Protein AF-A0A218XJ56-F1 (afdb_monomer)

Secondary structure (DSSP, 8-state):
--PPP-----PPPPPSHHHHHHHHHHTS--PPP--S----EETT-SS-EE-TT-PEEEETTSTTTS-TTGGG-EEEE-SS-GGGS--TTTSEEEE-SS---------SEEEEEEEEE-----BTTB-GGG--EEEEETTEEEEEEE-HHHHHHHHT-S-EEEEEEEEEPTT-

Radius of gyration: 27.31 Å; Cα contacts (8 Å, |Δi|>4): 249; chains: 1; bounding box: 102×49×55 Å

Structure (mmCIF, N/CA/C/O backbone):
data_AF-A0A218XJ56-F1
#
_entry.id   AF-A0A218XJ56-F1
#
loop_
_atom_site.group_PDB
_atom_site.id
_atom_site.type_symbol
_atom_site.label_atom_id
_atom_site.label_alt_id
_atom_site.label_comp_id
_atom_site.label_asym_id
_atom_site.label_entity_id
_atom_site.label_seq_id
_atom_site.pdbx_PDB_ins_code
_atom_site.Cartn_x
_atom_site.Cartn_y
_atom_site.Cartn_z
_atom_site.occupancy
_atom_site.B_iso_or_equiv
_atom_site.auth_seq_id
_atom_site.auth_comp_id
_atom_site.auth_asym_id
_atom_site.auth_atom_id
_atom_site.pdbx_PDB_model_num
ATOM 1 N N . MET A 1 1 ? -83.509 -33.820 -32.825 1.00 42.91 1 MET A N 1
ATOM 2 C CA . MET A 1 1 ? -82.030 -33.872 -32.756 1.00 42.91 1 MET A CA 1
ATOM 3 C C . MET A 1 1 ? -81.525 -32.494 -32.306 1.00 42.91 1 MET A C 1
ATOM 5 O O . MET A 1 1 ? -81.635 -31.551 -33.074 1.00 42.91 1 MET A O 1
ATOM 9 N N . LYS A 1 2 ? -81.116 -32.314 -31.037 1.00 40.22 2 LYS A N 1
ATOM 10 C CA . LYS A 1 2 ? -80.712 -31.001 -30.479 1.00 40.22 2 LYS A CA 1
ATOM 11 C C . LYS A 1 2 ? -79.186 -30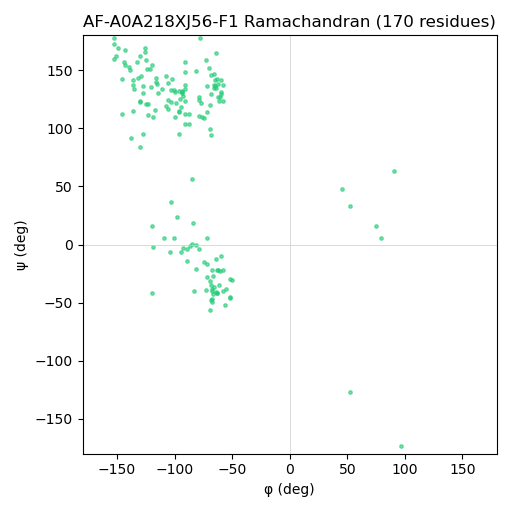.850 -30.555 1.00 40.22 2 LYS A C 1
ATOM 13 O O . LYS A 1 2 ? -78.480 -31.589 -29.876 1.00 40.22 2 LYS A O 1
ATOM 18 N N . LYS A 1 3 ? -78.678 -29.908 -31.359 1.00 42.94 3 LYS A N 1
ATOM 19 C CA . LYS A 1 3 ? -77.250 -29.542 -31.376 1.00 42.94 3 LYS A CA 1
ATOM 20 C C . LYS A 1 3 ? -76.946 -28.633 -30.183 1.00 42.94 3 LYS A C 1
ATOM 22 O O . LYS A 1 3 ? -77.593 -27.603 -30.015 1.00 42.94 3 LYS A O 1
ATOM 27 N N . ARG A 1 4 ? -75.980 -29.027 -29.349 1.00 47.72 4 ARG A N 1
ATOM 28 C CA . ARG A 1 4 ? -75.394 -28.173 -28.306 1.00 47.72 4 ARG A CA 1
ATOM 29 C C . ARG A 1 4 ? -74.163 -27.485 -28.885 1.00 47.72 4 ARG A C 1
ATOM 31 O O . ARG A 1 4 ? -73.285 -28.162 -29.413 1.00 47.72 4 ARG A O 1
ATOM 38 N N . TYR A 1 5 ? -74.106 -26.164 -28.769 1.00 48.94 5 TYR A N 1
ATOM 39 C CA . TYR A 1 5 ? -72.935 -25.366 -29.115 1.00 48.94 5 TYR A CA 1
ATOM 40 C C . TYR A 1 5 ? -72.173 -25.063 -27.826 1.00 48.94 5 TYR A C 1
ATOM 42 O O . TYR A 1 5 ? -72.741 -24.505 -26.890 1.00 48.94 5 TYR A O 1
ATOM 50 N N . PHE A 1 6 ? -70.904 -25.461 -27.763 1.00 55.09 6 PHE A N 1
ATOM 51 C CA . PHE A 1 6 ? -69.999 -25.069 -26.687 1.00 55.09 6 PHE A CA 1
ATOM 52 C C . PHE A 1 6 ? -69.275 -23.790 -27.111 1.00 55.09 6 PHE A C 1
ATOM 54 O O . PHE A 1 6 ? -68.473 -23.809 -28.042 1.00 55.09 6 PHE A O 1
ATOM 61 N N . LEU A 1 7 ? -69.567 -22.677 -26.437 1.00 51.78 7 LEU A N 1
ATOM 62 C CA . LEU A 1 7 ? -68.808 -21.439 -26.584 1.00 51.78 7 LEU A CA 1
ATOM 63 C C . LEU A 1 7 ? -67.523 -21.568 -25.763 1.00 51.78 7 LEU A C 1
ATOM 65 O O . LEU A 1 7 ? -67.562 -21.627 -24.535 1.00 51.78 7 LEU A O 1
ATOM 69 N N . ARG A 1 8 ? -66.379 -21.651 -26.445 1.00 50.75 8 ARG A N 1
ATOM 70 C CA . ARG A 1 8 ? -65.059 -21.655 -25.811 1.00 50.75 8 ARG A CA 1
ATOM 71 C C . ARG A 1 8 ? -64.576 -20.208 -25.728 1.00 50.75 8 ARG A C 1
ATOM 73 O O . ARG A 1 8 ? -64.189 -19.637 -26.741 1.00 50.75 8 ARG A O 1
ATOM 80 N N . ALA A 1 9 ? -64.634 -19.607 -24.543 1.00 56.09 9 ALA A N 1
ATOM 81 C CA . ALA A 1 9 ? -64.046 -18.291 -24.313 1.00 56.09 9 ALA A CA 1
ATOM 82 C C . ALA A 1 9 ? -62.515 -18.423 -24.297 1.00 56.09 9 ALA A C 1
ATOM 84 O O . ALA A 1 9 ? -61.953 -19.093 -23.430 1.00 56.09 9 ALA A O 1
ATOM 85 N N . SER A 1 10 ? -61.837 -17.823 -25.274 1.00 58.06 10 S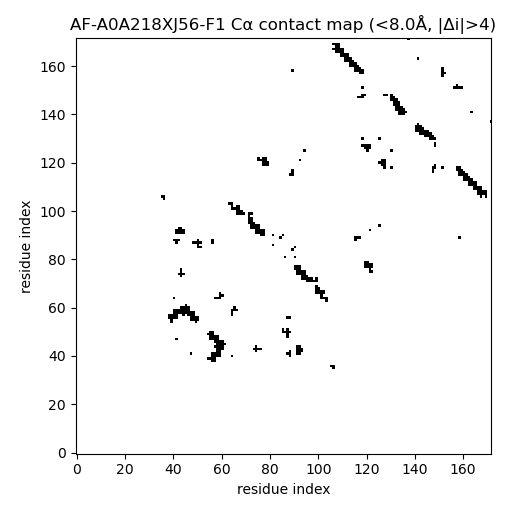ER A N 1
ATOM 86 C CA . SER A 1 10 ? -60.381 -17.694 -25.274 1.00 58.06 10 SER A CA 1
ATOM 87 C C . SER A 1 10 ? -59.990 -16.587 -24.297 1.00 58.06 10 SER A C 1
ATOM 89 O O . SER A 1 10 ? -60.265 -15.415 -24.555 1.00 58.06 10 SER A O 1
ATOM 91 N N . GLN A 1 11 ? -59.377 -16.940 -23.168 1.00 59.88 11 GLN A N 1
ATOM 92 C CA . GLN A 1 11 ? -58.781 -15.935 -22.289 1.00 59.88 11 GLN A CA 1
ATOM 93 C C . GLN A 1 11 ? -57.603 -15.261 -23.015 1.00 59.88 11 GLN A C 1
ATOM 95 O O . GLN A 1 11 ? -56.803 -15.967 -23.637 1.00 59.88 11 GLN A O 1
ATOM 100 N N . PRO A 1 12 ? -57.484 -13.921 -22.969 1.00 61.84 12 PRO A N 1
ATOM 101 C CA . PRO A 1 12 ? -56.320 -13.237 -23.513 1.00 61.84 12 PRO A CA 1
ATOM 102 C C . PRO A 1 12 ? -55.066 -13.613 -22.704 1.00 61.84 12 PRO A C 1
ATOM 104 O O . PRO A 1 12 ? -55.167 -13.840 -21.493 1.00 61.84 12 PRO A O 1
ATOM 107 N N . PRO A 1 13 ? -53.888 -13.696 -23.346 1.00 65.94 13 PRO A N 1
ATOM 108 C CA . PRO A 1 13 ? -52.651 -14.039 -22.657 1.00 65.94 13 PRO A CA 1
ATOM 109 C C . PRO A 1 13 ? -52.352 -13.013 -21.550 1.00 65.94 13 PRO A C 1
ATOM 111 O O . PRO A 1 13 ? -52.596 -11.817 -21.747 1.00 65.94 13 PRO A O 1
ATOM 114 N N . PRO A 1 14 ? -51.837 -13.448 -20.385 1.00 64.12 14 PRO A N 1
ATOM 115 C CA . PRO A 1 14 ? -51.525 -12.544 -19.286 1.00 64.12 14 PRO A CA 1
ATOM 116 C C . PRO A 1 14 ? -50.500 -11.498 -19.741 1.00 64.12 14 PRO A C 1
ATOM 118 O O . PRO A 1 14 ? -49.469 -11.830 -20.327 1.00 64.12 14 PRO A O 1
ATOM 121 N N . SER A 1 15 ? -50.796 -10.219 -19.499 1.00 69.81 15 SER A N 1
ATOM 122 C CA . SER A 1 15 ? -49.912 -9.123 -19.885 1.00 69.81 15 SER A CA 1
ATOM 123 C C . SER A 1 15 ? -48.636 -9.149 -19.038 1.00 69.81 15 SER A C 1
ATOM 125 O O . SER A 1 15 ? -48.673 -9.219 -17.812 1.00 69.81 15 SER A O 1
ATOM 127 N N . LEU A 1 16 ? -47.480 -9.084 -19.702 1.00 70.88 16 LEU A N 1
ATOM 128 C CA . LEU A 1 16 ? -46.161 -9.080 -19.050 1.00 70.88 16 LEU A CA 1
ATOM 129 C C . LEU A 1 16 ? -45.829 -7.730 -18.386 1.00 70.88 16 LEU A C 1
ATOM 131 O O . LEU A 1 16 ? -44.933 -7.645 -17.551 1.00 70.88 16 LEU A O 1
ATOM 135 N N . LEU A 1 17 ? -46.576 -6.677 -18.723 1.00 73.94 17 LEU A N 1
ATOM 136 C CA . LEU A 1 17 ? -46.386 -5.306 -18.245 1.00 73.94 17 LEU A CA 1
ATOM 137 C C . LEU A 1 17 ? -46.396 -5.166 -16.705 1.00 73.94 17 LEU A C 1
ATOM 139 O O . LEU A 1 17 ? -45.424 -4.635 -16.165 1.00 73.94 17 LEU A O 1
ATOM 143 N N . PRO A 1 18 ? -47.401 -5.665 -15.957 1.00 74.06 18 PRO A N 1
ATOM 144 C CA . PRO A 1 18 ? -47.393 -5.596 -14.492 1.00 74.06 18 PRO A CA 1
ATOM 145 C C . PRO A 1 18 ? -46.218 -6.356 -13.860 1.00 74.06 18 PRO A C 1
ATOM 147 O O . PRO A 1 18 ? -45.655 -5.882 -12.876 1.00 74.06 18 PRO A O 1
ATOM 150 N N . ALA A 1 19 ? -45.792 -7.480 -14.449 1.00 73.25 19 ALA A N 1
ATOM 151 C CA . ALA A 1 19 ? -44.621 -8.222 -13.980 1.00 73.25 19 ALA A CA 1
ATOM 152 C C . ALA A 1 19 ? -43.319 -7.436 -14.208 1.00 73.25 19 ALA A C 1
ATOM 154 O O . ALA A 1 19 ? -42.465 -7.395 -13.326 1.00 73.25 19 ALA A O 1
ATOM 155 N N . THR A 1 20 ? -43.186 -6.747 -15.349 1.00 73.50 20 THR A N 1
ATOM 156 C CA . THR A 1 20 ? -42.030 -5.873 -15.612 1.00 73.50 20 THR A CA 1
ATOM 157 C C . THR A 1 20 ? -41.998 -4.647 -14.701 1.00 73.50 20 THR A C 1
ATOM 159 O O . THR A 1 20 ? -40.932 -4.281 -14.218 1.00 73.50 20 THR A O 1
ATOM 162 N N . ILE A 1 21 ? -43.153 -4.047 -14.393 1.00 74.56 21 ILE A N 1
ATOM 163 C CA . ILE A 1 21 ? -43.249 -2.920 -13.455 1.00 74.56 21 ILE A CA 1
ATOM 164 C C . ILE A 1 21 ? -42.892 -3.378 -12.035 1.00 74.56 21 ILE A C 1
ATOM 166 O O . ILE A 1 21 ? -42.122 -2.699 -11.362 1.00 74.56 21 ILE A O 1
ATOM 170 N N . LEU A 1 22 ? -43.371 -4.550 -11.602 1.00 70.81 22 LEU A N 1
ATOM 171 C CA . LEU A 1 22 ? -43.012 -5.137 -10.308 1.00 70.81 22 LEU A CA 1
ATOM 172 C C . LEU A 1 22 ? -41.512 -5.467 -10.225 1.00 70.81 22 LEU A C 1
ATOM 174 O O . LEU A 1 22 ? -40.885 -5.155 -9.220 1.00 70.81 22 LEU A O 1
ATOM 178 N N . LEU A 1 23 ? -40.910 -6.016 -11.286 1.00 69.19 23 LEU A N 1
ATOM 179 C CA . LEU A 1 23 ? -39.467 -6.281 -11.352 1.00 69.19 23 LEU A CA 1
ATOM 180 C C . LEU A 1 23 ? -38.636 -4.987 -11.288 1.00 69.19 23 LEU A C 1
ATOM 182 O O . LEU A 1 23 ? -37.638 -4.929 -10.574 1.00 69.19 23 LEU A O 1
ATOM 186 N N . LEU A 1 24 ? -39.065 -3.928 -11.981 1.00 69.75 24 LEU A N 1
ATOM 187 C CA . LEU A 1 24 ? -38.419 -2.611 -11.941 1.00 69.75 24 LEU A CA 1
ATOM 188 C C . LEU A 1 24 ? -38.593 -1.908 -10.582 1.00 69.75 24 LEU A C 1
ATOM 190 O O . LEU A 1 24 ? -37.701 -1.170 -10.167 1.00 69.75 24 LEU A O 1
ATOM 194 N N . LEU A 1 25 ? -39.708 -2.147 -9.881 1.00 65.19 25 LEU A N 1
ATOM 195 C CA . LEU A 1 25 ? -39.957 -1.665 -8.516 1.00 65.19 25 LEU A CA 1
ATOM 196 C C . LEU A 1 25 ? -39.119 -2.425 -7.477 1.00 65.19 25 LEU A C 1
ATOM 198 O O . LEU A 1 25 ? -38.567 -1.796 -6.580 1.00 65.19 25 LEU A O 1
ATOM 202 N N . LEU A 1 26 ? -38.955 -3.744 -7.631 1.00 64.31 26 LEU A N 1
ATOM 203 C CA . LEU A 1 26 ? -38.061 -4.569 -6.803 1.00 64.31 26 LEU A CA 1
ATOM 204 C C . LEU A 1 26 ? -36.575 -4.244 -7.036 1.00 64.31 26 LEU A C 1
ATOM 206 O O . LEU A 1 26 ? -35.746 -4.494 -6.168 1.00 64.31 26 LEU A O 1
ATOM 210 N N . CYS A 1 27 ? -36.235 -3.658 -8.187 1.00 61.97 27 CYS A N 1
ATOM 211 C CA . CYS A 1 27 ? -34.876 -3.237 -8.528 1.00 61.97 27 CYS A CA 1
ATOM 212 C C . CYS A 1 27 ? -34.480 -1.876 -7.916 1.00 61.97 27 CYS A C 1
ATOM 214 O O . CYS A 1 27 ? -33.358 -1.407 -8.129 1.00 61.97 27 CYS A O 1
ATOM 216 N N . ARG A 1 28 ? -35.368 -1.203 -7.167 1.00 63.91 28 ARG A N 1
ATOM 217 C CA . ARG A 1 28 ? -35.041 0.079 -6.531 1.00 63.91 28 ARG A CA 1
ATOM 218 C C . ARG A 1 28 ? -34.554 -0.096 -5.091 1.00 63.91 28 ARG A C 1
ATOM 220 O O . ARG A 1 28 ? -35.312 -0.473 -4.207 1.00 63.91 28 ARG A O 1
ATOM 227 N N . CYS A 1 29 ? -33.304 0.335 -4.902 1.00 56.66 29 CYS A N 1
ATOM 228 C CA . CYS A 1 29 ? -32.660 0.757 -3.653 1.00 56.66 29 CYS A CA 1
ATOM 229 C C . CYS A 1 29 ? -31.928 -0.308 -2.819 1.00 56.66 29 CYS A C 1
ATOM 231 O O . CYS A 1 29 ? -32.189 -0.456 -1.630 1.00 56.66 29 CYS A O 1
ATOM 233 N N . SER A 1 30 ? -30.868 -0.907 -3.368 1.00 63.69 30 SER A N 1
ATOM 234 C CA . SER A 1 30 ? -29.655 -1.055 -2.552 1.00 63.69 30 SER A CA 1
ATOM 235 C C . SER A 1 30 ? -28.818 0.212 -2.736 1.00 63.69 30 SER A C 1
ATOM 237 O O . SER A 1 30 ? -28.202 0.397 -3.788 1.00 63.69 30 SER A O 1
ATOM 239 N N . SER A 1 31 ? -28.813 1.119 -1.756 1.00 70.94 31 SER A N 1
ATOM 240 C CA . SER A 1 31 ? -27.762 2.141 -1.722 1.00 70.94 31 SER A CA 1
ATOM 241 C C . SER A 1 31 ? -26.426 1.415 -1.611 1.00 70.94 31 SER A C 1
ATOM 243 O O . SER A 1 31 ? -26.286 0.525 -0.769 1.00 70.94 31 SER A O 1
ATOM 245 N N . ALA A 1 32 ? -25.449 1.773 -2.445 1.00 78.94 32 ALA A N 1
ATOM 246 C CA . ALA A 1 32 ? -24.095 1.277 -2.251 1.00 78.94 32 ALA A CA 1
ATOM 247 C C . ALA A 1 32 ? -23.621 1.697 -0.851 1.00 78.94 32 ALA A C 1
ATOM 249 O O . ALA A 1 32 ? -23.885 2.820 -0.410 1.00 78.94 32 ALA A O 1
ATOM 250 N N . TYR A 1 33 ? -22.967 0.782 -0.138 1.00 83.56 33 TYR A N 1
ATOM 251 C CA . TYR A 1 33 ? -22.404 1.074 1.174 1.00 83.56 33 TYR A CA 1
ATOM 252 C C . TYR A 1 33 ? -21.368 2.201 1.056 1.00 83.56 33 TYR A C 1
ATOM 254 O O . TYR A 1 33 ? -20.441 2.113 0.248 1.00 83.56 33 TYR A O 1
ATOM 262 N N . SER A 1 34 ? -21.525 3.253 1.862 1.00 87.44 34 SER A N 1
ATOM 263 C CA . SER A 1 34 ? -20.526 4.311 1.998 1.00 87.44 34 SER A CA 1
ATOM 264 C C . SER A 1 34 ? -19.722 4.061 3.274 1.00 87.44 34 SER A C 1
ATOM 266 O O . SER A 1 34 ? -20.283 4.209 4.361 1.00 87.44 34 SER A O 1
ATOM 268 N N . PRO A 1 35 ? -18.441 3.667 3.177 1.00 90.38 35 PRO A N 1
ATOM 269 C CA . PRO A 1 35 ? -17.619 3.424 4.355 1.00 90.38 35 PRO A CA 1
ATOM 270 C C . PRO A 1 35 ? -17.400 4.713 5.151 1.00 90.38 35 PRO A C 1
ATOM 272 O O . PRO A 1 35 ? -17.213 5.779 4.562 1.00 90.38 35 PRO A O 1
ATOM 275 N N . ILE A 1 36 ? -17.409 4.589 6.481 1.00 92.38 36 ILE A N 1
ATOM 276 C CA . ILE A 1 36 ? -17.093 5.683 7.415 1.00 92.38 36 ILE A CA 1
ATOM 277 C C . ILE A 1 36 ? -15.610 6.048 7.280 1.00 92.38 36 ILE A C 1
ATOM 279 O O . ILE A 1 36 ? -15.268 7.206 7.058 1.00 92.38 36 ILE A O 1
ATOM 283 N N . ASP A 1 37 ? -14.746 5.033 7.327 1.00 94.56 37 ASP A N 1
ATOM 284 C CA . ASP A 1 37 ? -13.308 5.172 7.124 1.00 94.56 37 ASP A CA 1
ATOM 285 C C . ASP A 1 37 ? -12.952 4.858 5.672 1.00 94.56 37 ASP A C 1
ATOM 287 O O . ASP A 1 37 ? -13.113 3.728 5.202 1.00 94.56 37 ASP A O 1
ATOM 291 N N . LYS A 1 38 ? -12.466 5.866 4.943 1.00 94.75 38 LYS A N 1
ATOM 292 C CA . LYS A 1 38 ? -12.108 5.735 3.528 1.00 94.75 38 LYS A CA 1
ATOM 293 C C . LYS A 1 38 ? -10.802 6.461 3.234 1.00 94.75 38 LYS A C 1
ATOM 295 O O . LYS A 1 38 ? -10.798 7.641 2.888 1.00 94.75 38 LYS A O 1
ATOM 300 N N . PHE A 1 39 ? -9.703 5.724 3.340 1.00 95.25 39 PHE A N 1
ATOM 301 C CA . PHE A 1 39 ? -8.357 6.229 3.098 1.00 95.25 39 PHE A CA 1
ATOM 302 C C . PHE A 1 39 ? -7.749 5.550 1.876 1.00 95.25 39 PHE A C 1
ATOM 304 O O . PHE A 1 39 ? -7.763 4.326 1.756 1.00 95.25 39 PHE A O 1
ATOM 311 N N . PHE A 1 40 ? -7.204 6.357 0.974 1.00 96.94 40 PHE A N 1
ATOM 312 C CA . PHE A 1 40 ? -6.411 5.897 -0.156 1.00 96.94 40 PHE A CA 1
ATOM 313 C C . PHE A 1 40 ? -5.062 6.589 -0.044 1.00 96.94 40 PHE A C 1
ATOM 315 O O . PHE A 1 40 ? -5.005 7.806 -0.175 1.00 96.94 40 PHE A O 1
ATOM 322 N N . ILE A 1 41 ? -4.005 5.842 0.255 1.00 97.25 41 ILE A N 1
ATOM 323 C CA . ILE A 1 41 ? -2.664 6.392 0.477 1.00 97.25 41 ILE A CA 1
ATOM 324 C C . ILE A 1 41 ? -1.811 6.063 -0.748 1.00 97.25 41 ILE A C 1
ATOM 326 O O . ILE A 1 41 ? -1.716 4.902 -1.145 1.00 97.25 41 ILE A O 1
ATOM 330 N N . ASN A 1 42 ? -1.234 7.087 -1.372 1.00 97.06 42 ASN A N 1
ATOM 331 C CA . ASN A 1 42 ? -0.330 6.970 -2.507 1.00 97.06 42 ASN A CA 1
ATOM 332 C C . ASN A 1 42 ? 1.119 7.002 -2.010 1.00 97.06 42 ASN A C 1
ATOM 334 O O . ASN A 1 42 ? 1.697 8.071 -1.792 1.00 97.06 42 ASN A O 1
ATOM 338 N N . CYS A 1 43 ? 1.685 5.815 -1.804 1.00 96.75 43 CYS A N 1
ATOM 339 C CA . CYS A 1 43 ? 3.011 5.661 -1.225 1.00 96.75 43 CYS A CA 1
ATOM 340 C C . CYS A 1 43 ? 4.088 6.306 -2.110 1.00 96.75 43 CYS A C 1
ATOM 342 O O . CYS A 1 43 ? 4.207 6.001 -3.296 1.00 96.75 43 CYS A O 1
ATOM 344 N N . GLY A 1 44 ? 4.910 7.173 -1.526 1.00 95.81 44 GLY A N 1
ATOM 345 C CA . GLY A 1 44 ? 5.977 7.883 -2.222 1.00 95.81 44 GLY A CA 1
ATOM 346 C C . GLY A 1 44 ? 5.533 9.097 -3.039 1.00 95.81 44 GLY A C 1
ATOM 347 O O . GLY A 1 44 ? 6.368 9.681 -3.731 1.00 95.81 44 GLY A O 1
ATOM 348 N N . SER A 1 45 ? 4.255 9.485 -2.974 1.00 95.81 45 SER A N 1
ATOM 349 C CA . SER A 1 45 ? 3.763 10.729 -3.570 1.00 95.81 45 SER A CA 1
ATOM 350 C C . SER A 1 45 ? 3.824 11.883 -2.574 1.00 95.81 45 SER A C 1
ATOM 352 O O . SER A 1 45 ? 3.417 11.743 -1.424 1.00 95.81 45 SER A O 1
ATOM 354 N N . THR A 1 46 ? 4.264 13.050 -3.045 1.00 94.69 46 THR A N 1
ATOM 355 C CA . THR A 1 46 ? 4.304 14.303 -2.271 1.00 94.69 46 THR A CA 1
ATOM 356 C C . THR A 1 46 ? 3.011 15.112 -2.373 1.00 94.69 46 THR A C 1
ATOM 358 O O . THR A 1 46 ? 2.896 16.178 -1.778 1.00 94.69 46 THR A O 1
ATOM 361 N N . SER A 1 47 ? 2.049 14.661 -3.179 1.00 94.00 47 SER A N 1
ATOM 362 C CA . SER A 1 47 ? 0.781 15.358 -3.385 1.00 94.00 47 SER A CA 1
ATOM 363 C C . SER A 1 47 ? -0.379 14.392 -3.554 1.00 94.00 47 SER A C 1
ATOM 365 O O . SER A 1 47 ? -0.209 13.240 -3.970 1.00 94.00 47 SER A O 1
ATOM 367 N N . ASP A 1 48 ? -1.569 14.908 -3.274 1.00 96.19 48 ASP A N 1
ATOM 368 C CA . ASP A 1 48 ? -2.823 14.242 -3.584 1.00 96.19 48 ASP A CA 1
ATOM 369 C C . ASP A 1 48 ? -3.042 14.177 -5.096 1.00 96.19 48 ASP A C 1
ATOM 371 O O . ASP A 1 48 ? -2.692 15.106 -5.827 1.00 96.19 48 ASP A O 1
ATOM 375 N N . ASP A 1 49 ? -3.667 13.098 -5.556 1.00 95.75 49 ASP A N 1
ATOM 376 C CA . ASP A 1 49 ? -4.077 12.948 -6.950 1.00 95.75 49 ASP A CA 1
ATOM 377 C C . ASP A 1 49 ? -5.316 12.052 -7.057 1.00 95.75 49 ASP A C 1
ATOM 379 O O . ASP A 1 49 ? -5.667 11.328 -6.123 1.00 95.75 49 ASP A O 1
ATOM 383 N N . SER A 1 50 ? -6.015 12.103 -8.184 1.00 96.44 50 SER A N 1
ATOM 384 C CA . SER A 1 50 ? -7.166 11.245 -8.452 1.00 96.44 50 SER A CA 1
ATOM 385 C C . SER A 1 50 ? -6.816 10.157 -9.451 1.00 96.44 50 SER A C 1
ATOM 387 O O . SER A 1 50 ? -6.150 10.396 -10.455 1.00 96.44 50 SER A O 1
ATOM 389 N N . ASP A 1 51 ? -7.301 8.945 -9.204 1.00 94.31 51 ASP A N 1
ATOM 390 C CA . ASP A 1 51 ? -7.202 7.894 -10.210 1.00 94.31 51 ASP A CA 1
ATOM 391 C C . ASP A 1 51 ? -8.257 8.038 -11.316 1.00 94.31 51 ASP A C 1
ATOM 393 O O . ASP A 1 51 ? -9.134 8.904 -11.289 1.00 94.31 51 ASP A O 1
ATOM 397 N N . THR A 1 52 ? -8.196 7.142 -12.301 1.00 91.44 52 THR A N 1
ATOM 398 C CA . THR A 1 52 ? -9.105 7.127 -13.457 1.00 91.44 52 THR A CA 1
ATOM 399 C C . THR A 1 52 ? -10.570 6.863 -13.098 1.00 91.44 52 THR A C 1
ATOM 401 O O . THR A 1 52 ? -11.442 7.051 -13.942 1.00 91.44 52 THR A O 1
ATOM 404 N N . LEU A 1 53 ? -10.854 6.433 -11.864 1.00 91.75 53 LEU A N 1
ATOM 405 C CA . LEU A 1 53 ? -12.202 6.216 -11.339 1.00 91.75 53 LEU A CA 1
ATOM 406 C C . LEU A 1 53 ? -12.670 7.379 -10.448 1.00 91.75 53 LEU A C 1
ATOM 408 O O . LEU A 1 53 ? -13.732 7.287 -9.833 1.00 91.75 53 LEU A O 1
ATOM 412 N N . GLY A 1 54 ? -11.888 8.460 -10.353 1.00 93.81 54 GLY A N 1
ATOM 413 C CA . GLY A 1 54 ? -12.200 9.632 -9.537 1.00 93.81 54 GLY A CA 1
ATOM 414 C C . GLY A 1 54 ? -12.004 9.418 -8.034 1.00 93.81 54 GLY A C 1
ATOM 415 O O . GLY A 1 54 ? -12.517 10.201 -7.234 1.00 93.81 54 GLY A O 1
ATOM 416 N N . ARG A 1 55 ? -11.292 8.364 -7.609 1.00 94.94 55 ARG A N 1
ATOM 417 C CA . ARG A 1 55 ? -10.930 8.199 -6.193 1.00 94.94 55 ARG A CA 1
ATOM 418 C C . ARG A 1 55 ? -9.747 9.111 -5.891 1.00 94.94 55 ARG A C 1
ATOM 420 O O . ARG A 1 55 ? -8.729 9.018 -6.569 1.00 94.94 55 ARG A O 1
ATOM 427 N N . ARG A 1 56 ? -9.876 9.953 -4.862 1.00 96.56 56 ARG A N 1
ATOM 428 C CA . ARG A 1 56 ? -8.779 10.789 -4.358 1.00 96.56 56 ARG A CA 1
ATOM 429 C C . ARG A 1 56 ? -7.824 9.947 -3.517 1.00 96.56 56 ARG A C 1
ATOM 431 O O . ARG A 1 56 ? -8.248 9.376 -2.514 1.00 96.56 56 ARG A O 1
ATOM 438 N N . TRP A 1 57 ? -6.562 9.923 -3.917 1.00 97.50 57 TRP A N 1
ATOM 439 C CA . TRP A 1 57 ? -5.439 9.328 -3.210 1.00 97.50 57 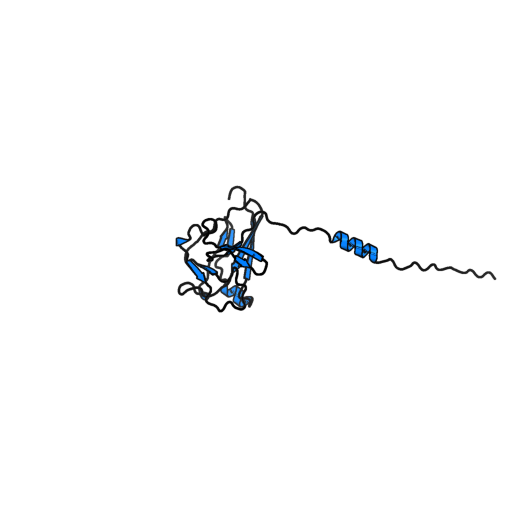TRP A CA 1
ATOM 440 C C . TRP A 1 57 ? -4.607 10.423 -2.548 1.00 97.50 57 TRP A C 1
ATOM 442 O O . TRP A 1 57 ? -4.304 11.432 -3.176 1.00 97.50 57 TRP A O 1
ATOM 452 N N . ILE A 1 58 ? -4.258 10.217 -1.284 1.00 97.06 58 ILE A N 1
ATOM 453 C CA . ILE A 1 58 ? -3.514 11.151 -0.443 1.00 97.06 58 ILE A CA 1
ATOM 454 C C . ILE A 1 58 ? -2.029 10.814 -0.534 1.00 97.06 58 ILE A C 1
ATOM 456 O O . ILE A 1 58 ? -1.666 9.645 -0.388 1.00 97.06 58 ILE A O 1
ATOM 460 N N . GLY A 1 59 ? -1.177 11.807 -0.778 1.00 96.81 59 GLY A N 1
ATOM 461 C CA . GLY A 1 59 ? 0.274 11.603 -0.757 1.00 96.81 59 GLY A CA 1
ATOM 462 C C . GLY A 1 59 ? 0.774 11.243 0.646 1.00 96.81 59 GLY A C 1
ATOM 463 O O . GLY A 1 59 ? 0.354 11.846 1.630 1.00 96.81 59 GLY A O 1
ATOM 464 N N . ASP A 1 60 ? 1.680 10.272 0.756 1.00 95.69 60 ASP A N 1
ATOM 465 C CA . ASP A 1 60 ? 2.207 9.820 2.054 1.00 95.69 60 ASP A CA 1
ATOM 466 C C . ASP A 1 60 ? 3.376 10.665 2.598 1.00 95.69 60 ASP A C 1
ATOM 468 O O . ASP A 1 60 ? 4.121 10.216 3.468 1.00 95.69 60 ASP A O 1
ATOM 472 N N . ASP A 1 61 ? 3.545 11.879 2.077 1.00 90.88 61 ASP A N 1
ATOM 473 C CA . ASP A 1 61 ? 4.410 12.920 2.646 1.00 90.88 61 ASP A CA 1
ATOM 474 C C . ASP A 1 61 ? 3.661 13.799 3.669 1.00 90.88 61 ASP A C 1
ATOM 476 O O . ASP A 1 61 ? 4.275 14.510 4.460 1.00 90.88 61 ASP A O 1
ATOM 480 N N . ASP A 1 62 ? 2.322 13.717 3.703 1.00 87.25 62 ASP A N 1
ATOM 481 C CA . ASP A 1 62 ? 1.523 14.287 4.790 1.00 87.25 62 ASP A CA 1
ATOM 482 C C . ASP A 1 62 ? 1.919 13.600 6.113 1.00 87.25 62 ASP A C 1
ATOM 484 O O . ASP A 1 62 ? 1.796 12.374 6.210 1.00 87.25 62 ASP A O 1
ATOM 488 N N . PRO A 1 63 ? 2.340 14.341 7.157 1.00 87.06 63 PRO A N 1
ATOM 489 C CA . PRO A 1 63 ? 2.749 13.765 8.437 1.00 87.06 63 PRO A CA 1
ATOM 490 C C . PRO A 1 63 ? 1.725 12.800 9.046 1.00 87.06 63 PRO A C 1
ATOM 492 O O . PRO A 1 63 ? 2.108 11.858 9.736 1.00 87.06 63 PRO A O 1
ATOM 495 N N . LYS A 1 64 ? 0.430 13.003 8.774 1.00 90.56 64 LYS A N 1
ATOM 496 C CA . LYS A 1 64 ? -0.658 12.147 9.255 1.00 90.56 64 LYS A CA 1
ATOM 497 C C . LYS A 1 64 ? -0.708 10.780 8.566 1.00 90.56 64 LYS A C 1
ATOM 499 O O . LYS A 1 64 ? -1.214 9.832 9.159 1.00 90.56 64 LYS A O 1
ATOM 504 N N . TYR A 1 65 ? -0.238 10.683 7.324 1.00 91.88 65 TYR A N 1
ATOM 505 C CA . TYR A 1 65 ? -0.308 9.463 6.508 1.00 91.88 65 TYR A CA 1
ATOM 506 C C . TYR A 1 65 ? 1.069 8.925 6.106 1.00 91.88 65 TYR A C 1
ATOM 508 O O . TYR A 1 65 ? 1.154 7.869 5.481 1.00 91.88 65 TYR A O 1
ATOM 516 N N . SER A 1 66 ? 2.137 9.624 6.482 1.00 94.00 66 SER A N 1
ATOM 517 C CA . SER A 1 66 ? 3.513 9.166 6.351 1.00 94.00 66 SER A CA 1
ATOM 518 C C . SER A 1 66 ? 3.817 8.016 7.318 1.00 94.00 66 SER A C 1
ATOM 520 O O . SER A 1 66 ? 3.209 7.924 8.391 1.00 94.00 66 SER A O 1
ATOM 522 N N . PRO A 1 67 ? 4.763 7.123 6.982 1.00 95.75 67 PRO A N 1
ATOM 523 C CA . PRO A 1 67 ? 5.213 6.131 7.940 1.00 95.75 67 PRO A CA 1
ATOM 524 C C . PRO A 1 67 ? 5.873 6.787 9.154 1.00 95.75 67 PRO A C 1
ATOM 526 O O . PRO A 1 67 ? 6.658 7.731 9.029 1.00 95.75 67 PRO A O 1
ATOM 529 N N . LEU A 1 68 ? 5.630 6.205 10.327 1.00 95.00 68 LEU A N 1
ATOM 530 C CA . LEU A 1 68 ? 6.188 6.656 11.605 1.00 95.00 68 LEU A CA 1
ATOM 531 C C . LEU A 1 68 ? 7.723 6.721 11.554 1.00 95.00 68 LEU A C 1
ATOM 533 O O . LEU A 1 68 ? 8.339 7.664 12.043 1.00 95.00 68 LEU A O 1
ATOM 537 N N . ASP A 1 69 ? 8.331 5.752 10.869 1.00 93.94 69 ASP A N 1
ATOM 538 C CA . ASP A 1 69 ? 9.771 5.632 10.658 1.00 93.94 69 ASP A CA 1
ATOM 539 C C . ASP A 1 69 ? 10.209 6.072 9.250 1.00 93.94 69 ASP A C 1
ATOM 541 O O . ASP A 1 69 ? 11.102 5.462 8.658 1.00 93.94 69 ASP A O 1
ATOM 545 N N . HIS A 1 70 ? 9.590 7.107 8.671 1.00 91.94 70 HIS A N 1
ATOM 546 C CA . HIS A 1 70 ? 9.857 7.546 7.290 1.00 91.94 70 HIS A CA 1
ATOM 547 C C . HIS A 1 70 ? 11.351 7.750 6.967 1.00 91.94 70 HIS A C 1
ATOM 549 O O . HIS A 1 70 ? 11.758 7.486 5.838 1.00 91.94 70 HIS A O 1
ATOM 555 N N . GLN A 1 71 ? 12.178 8.128 7.948 1.00 93.44 71 GLN A N 1
ATOM 556 C CA . GLN A 1 71 ? 13.639 8.274 7.825 1.00 93.44 71 GLN A CA 1
ATOM 557 C C . GLN A 1 71 ? 14.363 6.967 7.432 1.00 93.44 71 GLN A C 1
ATOM 559 O O . GLN A 1 71 ? 15.463 7.007 6.889 1.00 93.44 71 GLN A O 1
ATOM 564 N N . LYS A 1 72 ? 13.757 5.797 7.683 1.00 93.81 72 LYS A N 1
ATOM 565 C CA . LYS A 1 72 ? 14.268 4.471 7.277 1.00 93.81 72 LYS A CA 1
ATOM 566 C C . LYS A 1 72 ? 13.869 4.093 5.848 1.00 93.81 72 LYS A C 1
ATOM 568 O O . LYS A 1 72 ? 14.165 2.989 5.391 1.00 93.81 72 LYS A O 1
ATOM 573 N N . SER A 1 73 ? 13.144 4.962 5.153 1.00 94.75 73 SER A N 1
ATOM 574 C CA . SER A 1 73 ? 12.612 4.714 3.818 1.00 94.75 73 SER A CA 1
ATOM 575 C C . SER A 1 73 ? 13.026 5.804 2.846 1.00 94.75 73 SER A C 1
ATOM 577 O O . SER A 1 73 ? 13.450 6.888 3.232 1.00 94.75 73 SER A O 1
ATOM 579 N N . LEU A 1 74 ? 12.850 5.516 1.567 1.00 94.69 74 LEU A N 1
ATOM 580 C CA . LEU A 1 74 ? 12.965 6.482 0.491 1.00 94.69 74 LEU A CA 1
ATOM 581 C C . LEU A 1 74 ? 11.743 6.388 -0.412 1.00 94.69 74 LEU A C 1
ATOM 583 O O . LEU A 1 74 ? 11.028 5.386 -0.415 1.00 94.69 74 LEU A O 1
ATOM 587 N N . THR A 1 75 ? 11.517 7.426 -1.200 1.00 95.31 75 THR A N 1
ATOM 588 C CA . THR A 1 75 ? 10.474 7.447 -2.221 1.00 95.31 75 THR A CA 1
ATOM 589 C C . THR A 1 75 ? 11.124 7.356 -3.595 1.00 95.31 75 THR A C 1
ATOM 591 O O . THR A 1 75 ? 12.239 7.836 -3.805 1.00 95.31 75 THR A O 1
ATOM 594 N N . SER A 1 76 ? 10.469 6.685 -4.539 1.00 94.88 76 SER A N 1
ATOM 595 C CA . SER A 1 76 ? 10.938 6.654 -5.923 1.00 94.88 76 SER A CA 1
ATOM 596 C C . SER A 1 76 ? 9.792 6.445 -6.900 1.00 94.88 76 SER A C 1
ATOM 598 O O . SER A 1 76 ? 8.730 5.930 -6.545 1.00 94.88 76 SER A O 1
ATOM 600 N N . LYS A 1 77 ? 10.033 6.819 -8.156 1.00 93.31 77 LYS A N 1
ATOM 601 C CA . LYS A 1 77 ? 9.161 6.487 -9.280 1.00 93.31 77 LYS A CA 1
ATOM 602 C C . LYS A 1 77 ? 9.611 5.178 -9.911 1.00 93.31 77 LYS A C 1
ATOM 604 O O . LYS A 1 77 ? 10.799 4.868 -9.927 1.00 93.31 77 LYS A O 1
ATOM 609 N N . ALA A 1 78 ? 8.665 4.420 -10.445 1.00 90.19 78 ALA A N 1
ATOM 610 C CA . ALA A 1 78 ? 8.996 3.210 -11.183 1.00 90.19 78 ALA A CA 1
ATOM 611 C C . ALA A 1 78 ? 9.791 3.542 -12.461 1.00 90.19 78 ALA A C 1
ATOM 613 O O . ALA A 1 78 ? 9.441 4.461 -13.205 1.00 90.19 78 ALA A O 1
ATOM 614 N N . ASN A 1 79 ? 10.843 2.772 -12.738 1.00 84.44 79 ASN A N 1
ATOM 615 C CA . ASN A 1 79 ? 11.735 2.946 -13.885 1.00 84.44 79 ASN A CA 1
ATOM 616 C C . ASN A 1 79 ? 11.188 2.266 -15.159 1.00 84.44 79 ASN A C 1
ATOM 618 O O . ASN A 1 79 ? 11.827 1.392 -15.740 1.00 84.44 79 ASN A O 1
ATOM 622 N N . VAL A 1 80 ? 9.967 2.619 -15.574 1.00 78.31 80 VAL A N 1
ATOM 623 C CA . VAL A 1 80 ? 9.303 2.048 -16.763 1.00 78.31 80 VAL A CA 1
ATOM 624 C C . VAL A 1 80 ? 8.573 3.143 -17.542 1.00 78.31 80 VAL A C 1
ATOM 626 O O . VAL A 1 80 ? 8.139 4.145 -16.980 1.00 78.31 80 VAL A O 1
ATOM 629 N N . GLN A 1 81 ? 8.399 2.964 -18.856 1.00 68.75 81 GLN A N 1
ATOM 630 C CA . GLN A 1 81 ? 7.510 3.813 -19.651 1.00 68.75 81 GLN A CA 1
ATOM 631 C C . GLN A 1 81 ? 6.045 3.554 -19.267 1.00 68.75 81 GLN A C 1
ATOM 633 O O . GLN A 1 81 ? 5.403 2.617 -19.732 1.00 68.75 81 GLN A O 1
ATOM 638 N N . LEU A 1 82 ? 5.500 4.430 -18.428 1.00 66.25 82 LEU A N 1
ATOM 639 C CA . LEU A 1 82 ? 4.190 4.293 -17.785 1.00 66.25 82 LEU A CA 1
ATOM 640 C C . LEU A 1 82 ? 2.975 4.468 -18.725 1.00 66.25 82 LEU A C 1
ATOM 642 O O . LEU A 1 82 ? 1.845 4.500 -18.250 1.00 66.25 82 LEU A O 1
ATOM 646 N N . ARG A 1 83 ? 3.163 4.606 -20.047 1.00 66.06 83 ARG A N 1
ATOM 647 C CA . ARG A 1 83 ? 2.108 5.055 -20.985 1.00 66.06 83 ARG A CA 1
ATOM 648 C C . ARG A 1 83 ? 0.888 4.127 -21.077 1.00 66.06 83 ARG A C 1
ATOM 650 O O . ARG A 1 83 ? -0.169 4.586 -21.490 1.00 66.06 83 ARG A O 1
ATOM 657 N N . SER A 1 84 ? 1.022 2.853 -20.713 1.00 72.12 84 SER A N 1
ATOM 658 C CA . SER A 1 84 ? -0.056 1.851 -20.763 1.00 72.12 84 SER A CA 1
ATOM 659 C C . SER A 1 84 ? -0.580 1.427 -19.385 1.00 72.12 84 SER A C 1
ATOM 661 O O . SER A 1 84 ? -1.396 0.512 -19.299 1.00 72.12 84 SER A O 1
ATOM 663 N N . ILE A 1 85 ? -0.115 2.064 -18.307 1.00 79.44 85 ILE A N 1
ATOM 664 C CA . ILE A 1 85 ? -0.382 1.652 -16.926 1.00 79.44 85 ILE A CA 1
ATOM 665 C C . ILE A 1 85 ? -1.181 2.753 -16.215 1.00 79.44 85 ILE A C 1
ATOM 667 O O . ILE A 1 85 ? -0.969 3.944 -16.453 1.00 79.44 85 ILE A O 1
ATOM 671 N N . ALA A 1 86 ? -2.120 2.367 -15.346 1.00 83.94 86 ALA A N 1
ATOM 672 C CA . ALA A 1 86 ? -2.827 3.323 -14.495 1.00 83.94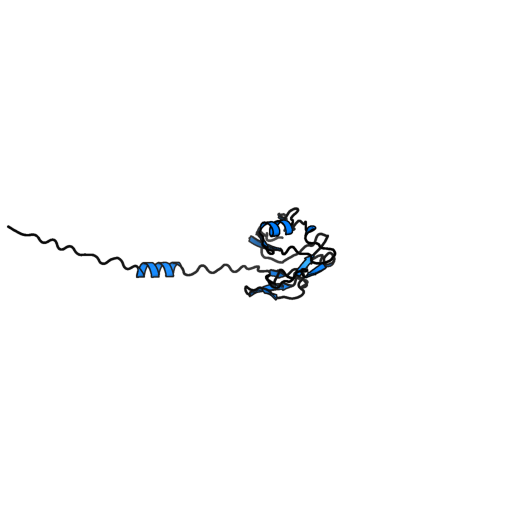 86 ALA A CA 1
ATOM 673 C C . ALA A 1 86 ? -1.812 4.096 -13.639 1.00 83.94 86 ALA A C 1
ATOM 675 O O . ALA A 1 86 ? -1.017 3.476 -12.937 1.00 83.94 86 ALA A O 1
ATOM 676 N N . GLN A 1 87 ? -1.819 5.431 -13.718 1.00 88.12 87 GLN A N 1
ATOM 677 C CA . GLN A 1 87 ? -0.783 6.235 -13.065 1.00 88.12 87 GL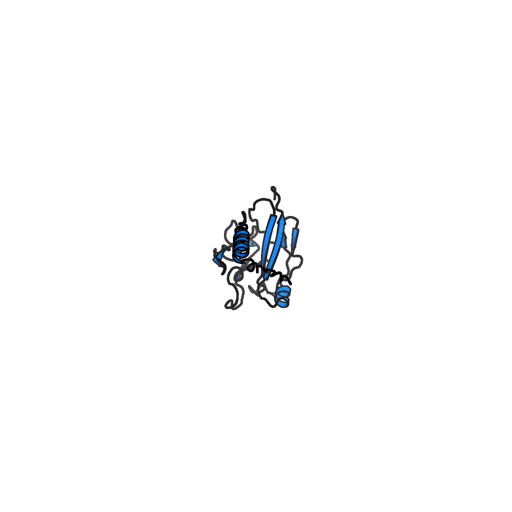N A CA 1
ATOM 678 C C . GLN A 1 87 ? -0.918 6.188 -11.537 1.00 88.12 87 GLN A C 1
ATOM 680 O O . GLN A 1 87 ? -0.017 5.756 -10.829 1.00 88.12 87 GLN A O 1
ATOM 685 N N . VAL A 1 88 ? -2.081 6.563 -11.014 1.00 93.75 88 VAL A N 1
ATOM 686 C CA . VAL A 1 88 ? -2.334 6.593 -9.570 1.00 93.75 88 VAL A CA 1
ATOM 687 C C . VAL A 1 88 ? -2.963 5.263 -9.129 1.00 93.75 88 VAL A C 1
ATOM 689 O O . VAL A 1 88 ? -3.939 4.836 -9.756 1.00 93.75 88 VAL A O 1
ATOM 692 N N . PRO A 1 89 ? -2.463 4.589 -8.073 1.00 94.38 89 PRO A N 1
ATOM 693 C CA . PRO A 1 89 ? -1.316 4.924 -7.207 1.00 94.38 89 PRO A CA 1
ATOM 694 C C . PRO A 1 89 ? -0.002 4.205 -7.593 1.00 94.38 89 PRO A C 1
ATOM 696 O O . PRO A 1 89 ? 0.834 3.943 -6.738 1.00 94.38 89 PRO A O 1
ATOM 699 N N . TYR A 1 90 ? 0.163 3.774 -8.843 1.00 93.19 90 TYR A N 1
ATOM 700 C CA . TYR A 1 90 ? 1.205 2.815 -9.228 1.00 93.19 90 TYR A CA 1
ATOM 701 C C . TYR A 1 90 ? 2.503 3.444 -9.753 1.00 93.19 90 TYR A C 1
ATOM 703 O O . TYR A 1 90 ? 3.468 2.730 -9.992 1.00 93.19 90 TYR A O 1
ATOM 711 N N . THR A 1 91 ? 2.570 4.758 -9.959 1.00 89.31 91 THR A N 1
ATOM 712 C CA . THR A 1 91 ? 3.773 5.418 -10.504 1.00 89.31 91 THR A CA 1
ATOM 713 C C . THR A 1 91 ? 4.860 5.683 -9.476 1.00 89.31 91 THR A C 1
ATOM 715 O O . THR A 1 91 ? 6.015 5.890 -9.850 1.00 89.31 91 THR A O 1
ATOM 718 N N . THR A 1 92 ? 4.490 5.714 -8.200 1.00 94.44 92 THR A N 1
ATOM 719 C CA . THR A 1 92 ? 5.352 6.024 -7.060 1.00 94.44 92 THR A CA 1
ATOM 720 C C . THR A 1 92 ? 5.305 4.885 -6.055 1.00 94.44 92 THR A C 1
ATOM 722 O O . THR A 1 92 ? 4.305 4.177 -5.955 1.00 94.44 92 THR A O 1
ATOM 725 N N . ALA A 1 93 ? 6.392 4.706 -5.313 1.00 95.62 93 ALA A N 1
ATOM 726 C CA . ALA A 1 93 ? 6.427 3.811 -4.169 1.00 95.62 93 ALA A CA 1
ATOM 727 C C . ALA A 1 93 ? 7.284 4.395 -3.049 1.00 95.62 93 ALA A C 1
ATOM 729 O O . ALA A 1 93 ? 8.231 5.153 -3.288 1.00 95.62 93 ALA A O 1
ATOM 730 N N . ARG A 1 94 ? 6.981 3.963 -1.824 1.00 96.25 94 ARG A N 1
ATOM 731 C CA . ARG A 1 94 ? 7.876 4.082 -0.679 1.00 96.25 94 ARG A CA 1
ATOM 732 C C . ARG A 1 94 ? 8.580 2.753 -0.447 1.00 96.25 94 ARG A C 1
ATOM 734 O O . ARG A 1 94 ? 7.946 1.702 -0.432 1.00 96.25 94 ARG A O 1
ATOM 741 N N . LEU A 1 95 ? 9.893 2.813 -0.290 1.00 95.12 95 LEU A N 1
ATOM 742 C CA . LEU A 1 95 ? 10.792 1.668 -0.311 1.00 95.12 95 LEU A CA 1
ATOM 743 C C . LEU A 1 95 ? 11.655 1.693 0.945 1.00 95.12 95 LEU A C 1
ATOM 745 O O . LEU A 1 95 ? 12.166 2.745 1.329 1.00 95.12 95 LEU A O 1
ATOM 749 N N . SER A 1 96 ? 11.828 0.544 1.587 1.00 94.75 96 SER A N 1
ATOM 750 C CA . SER A 1 96 ? 12.710 0.406 2.742 1.00 94.75 96 SER A CA 1
ATOM 751 C C . SER A 1 96 ? 13.363 -0.970 2.751 1.00 94.75 96 SER A C 1
ATOM 753 O O . SER A 1 96 ? 12.739 -1.960 2.376 1.00 94.75 96 SER A O 1
ATOM 755 N N . GLY A 1 97 ? 14.630 -1.015 3.167 1.00 94.50 97 GLY A N 1
ATOM 756 C CA . GLY A 1 97 ? 15.333 -2.259 3.492 1.00 94.50 97 GLY A CA 1
ATOM 757 C C . GLY A 1 97 ? 15.116 -2.701 4.943 1.00 94.50 97 GLY A C 1
ATOM 758 O O . GLY A 1 97 ? 15.628 -3.740 5.348 1.00 94.50 97 GLY A O 1
ATOM 759 N N . SER A 1 98 ? 14.370 -1.911 5.717 1.00 95.06 98 SER A N 1
ATOM 760 C CA . SER A 1 98 ? 14.048 -2.137 7.122 1.00 95.06 98 SER A CA 1
ATOM 761 C C . SER A 1 98 ? 12.533 -2.105 7.317 1.00 95.06 98 SER A C 1
ATOM 763 O O . SER A 1 98 ? 11.777 -1.706 6.432 1.00 95.06 98 SER A O 1
ATOM 765 N N . GLU A 1 99 ? 12.074 -2.514 8.495 1.00 96.50 99 GLU A N 1
ATOM 766 C CA . GLU A 1 99 ? 10.663 -2.378 8.847 1.00 96.50 99 GLU A CA 1
ATOM 767 C C . GLU A 1 99 ? 10.250 -0.899 8.910 1.00 96.50 99 GLU A C 1
ATOM 769 O O . GLU A 1 99 ? 10.955 -0.063 9.491 1.00 96.50 99 GLU A O 1
ATOM 774 N N . ILE A 1 100 ? 9.097 -0.598 8.309 1.00 96.81 100 ILE A N 1
ATOM 775 C CA . ILE A 1 100 ? 8.415 0.693 8.391 1.00 96.81 100 ILE A CA 1
ATOM 776 C C . ILE A 1 100 ? 6.944 0.472 8.725 1.00 96.81 100 ILE A C 1
ATOM 778 O O . ILE A 1 100 ? 6.322 -0.470 8.232 1.00 96.81 100 ILE A O 1
ATOM 782 N N . SER A 1 101 ? 6.389 1.368 9.538 1.00 96.69 101 SER A N 1
ATOM 783 C CA . SER A 1 101 ? 5.019 1.260 10.038 1.00 96.69 101 SER A CA 1
ATOM 784 C C . SER A 1 101 ? 4.179 2.460 9.625 1.00 96.69 101 SER A C 1
ATOM 786 O O . SER A 1 101 ? 4.614 3.601 9.761 1.00 96.69 101 SER A O 1
ATOM 788 N N . TYR A 1 102 ? 2.956 2.198 9.170 1.00 96.25 102 TYR A N 1
ATOM 789 C CA . TYR A 1 102 ? 1.917 3.210 8.988 1.00 96.25 102 TYR A CA 1
ATOM 790 C C . TYR A 1 102 ? 0.927 3.122 10.147 1.00 96.25 102 TYR A C 1
ATOM 792 O O . TYR A 1 102 ? 0.584 2.025 10.585 1.00 96.25 102 TYR A O 1
ATOM 800 N N . SER A 1 103 ? 0.436 4.272 10.603 1.00 94.06 103 SER A N 1
ATOM 801 C CA . SER A 1 103 ? -0.666 4.354 11.560 1.00 94.06 103 SER A CA 1
ATOM 802 C C . SER A 1 103 ? -1.757 5.234 10.970 1.00 94.06 103 SER A C 1
ATOM 804 O O . SER A 1 103 ? -1.506 6.383 10.616 1.00 94.06 103 SER A O 1
ATOM 806 N N . VAL A 1 104 ? -2.955 4.675 10.807 1.00 91.81 104 VAL A N 1
ATOM 807 C CA . VAL A 1 104 ? -4.100 5.368 10.211 1.00 91.81 104 VAL A CA 1
ATOM 808 C C . VAL A 1 104 ? -5.241 5.333 11.222 1.00 91.81 104 VAL A C 1
ATOM 810 O O . VAL A 1 104 ? -5.662 4.237 11.592 1.00 91.81 104 VAL A O 1
ATOM 813 N N . PRO A 1 105 ? -5.759 6.490 11.669 1.00 91.38 105 PRO A N 1
ATOM 814 C CA . PRO A 1 105 ? -6.862 6.518 12.619 1.00 91.38 105 PRO A CA 1
ATOM 815 C C . PRO A 1 105 ? -8.139 6.025 11.934 1.00 91.38 105 PRO A C 1
ATOM 817 O O . PRO A 1 105 ? -8.584 6.612 10.946 1.00 91.38 105 PRO A O 1
ATOM 820 N N . VAL A 1 106 ? -8.719 4.954 12.466 1.00 93.06 106 VAL A N 1
ATOM 821 C CA . VAL A 1 106 ? -9.956 4.336 11.976 1.00 93.06 106 VAL A CA 1
ATOM 822 C C . VAL A 1 106 ? -10.903 4.076 13.142 1.00 93.06 106 VAL A C 1
ATOM 824 O O . VAL A 1 106 ? -10.481 3.961 14.289 1.00 93.06 106 VAL A O 1
ATOM 827 N N . THR A 1 107 ? -12.196 3.978 12.857 1.00 95.06 107 THR A N 1
ATOM 828 C CA . THR A 1 107 ? -13.195 3.523 13.829 1.00 95.06 107 THR A CA 1
ATOM 829 C C . THR A 1 107 ? -13.083 2.017 14.070 1.00 95.06 107 THR A C 1
ATOM 831 O O . THR A 1 107 ? -12.592 1.273 13.215 1.00 95.06 107 THR A O 1
ATOM 834 N N . ALA A 1 108 ? -13.601 1.530 15.196 1.00 95.19 108 ALA A N 1
ATOM 835 C CA . ALA A 1 108 ? -13.703 0.097 15.437 1.00 95.19 108 ALA A CA 1
ATOM 836 C C . ALA A 1 108 ? -14.639 -0.609 14.439 1.00 95.19 108 ALA A C 1
ATOM 838 O O . ALA A 1 108 ? -15.410 -0.002 13.687 1.00 95.19 108 ALA A O 1
ATOM 839 N N . GLY A 1 109 ? -14.541 -1.932 14.401 1.00 94.25 109 GLY A N 1
ATOM 840 C CA . GLY A 1 109 ? -15.303 -2.815 13.530 1.00 94.25 109 GLY A CA 1
ATOM 841 C C . GLY A 1 109 ? -14.557 -3.225 12.256 1.00 94.25 109 GLY A C 1
ATOM 842 O O . GLY A 1 109 ? -13.373 -2.919 12.092 1.00 94.25 109 GLY A O 1
ATOM 843 N N . PRO A 1 110 ? -15.241 -3.920 11.331 1.00 94.00 110 PRO A N 1
ATOM 844 C CA . PRO A 1 110 ? -14.628 -4.475 10.128 1.00 94.00 110 PRO A CA 1
ATOM 845 C C . PRO A 1 110 ? -14.048 -3.399 9.208 1.00 94.00 110 PRO A C 1
ATOM 847 O O . PRO A 1 110 ? -14.678 -2.363 8.981 1.00 94.00 110 PRO A O 1
ATOM 850 N N . LYS A 1 111 ? -12.865 -3.663 8.654 1.00 95.06 111 LYS A N 1
ATOM 851 C CA . LYS A 1 111 ? -12.137 -2.803 7.719 1.00 95.06 111 LYS A CA 1
ATOM 852 C C . LYS A 1 111 ? -11.561 -3.627 6.578 1.00 9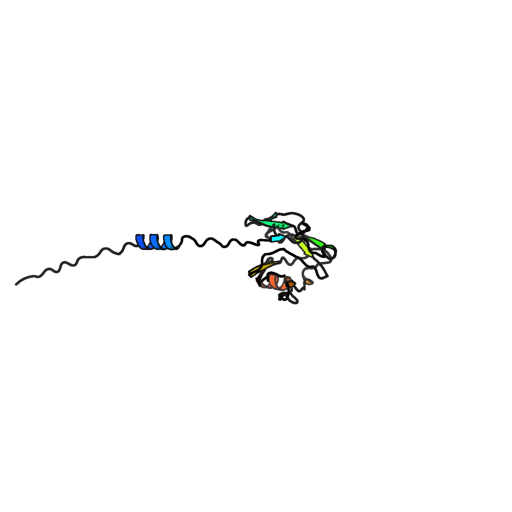5.06 111 LYS A C 1
ATOM 854 O O . LYS A 1 111 ? -11.052 -4.728 6.784 1.00 95.06 111 LYS A O 1
ATOM 859 N N . PHE A 1 112 ? -11.597 -3.055 5.378 1.00 96.19 112 PHE A N 1
ATOM 860 C CA . PHE A 1 112 ? -10.848 -3.578 4.245 1.00 96.19 112 PHE A CA 1
ATOM 861 C C . PHE A 1 112 ? -9.471 -2.927 4.196 1.00 96.19 112 PHE A C 1
ATOM 863 O O . PHE A 1 112 ? -9.360 -1.707 4.098 1.00 96.19 112 PHE A O 1
ATOM 870 N N . VAL A 1 113 ? -8.428 -3.750 4.217 1.00 97.00 113 VAL A N 1
ATOM 871 C CA . VAL A 1 113 ? -7.055 -3.327 3.944 1.00 97.00 113 VAL A CA 1
ATOM 872 C C . VAL A 1 113 ? -6.688 -3.834 2.561 1.00 97.00 113 VAL A C 1
ATOM 874 O O . VAL A 1 113 ? -6.652 -5.043 2.328 1.00 97.00 113 VAL A O 1
ATOM 877 N N . ARG A 1 114 ? -6.422 -2.914 1.632 1.00 97.81 114 ARG A N 1
ATOM 878 C CA . ARG A 1 114 ? -6.024 -3.245 0.263 1.00 97.81 114 ARG A CA 1
ATOM 879 C C . ARG A 1 114 ? -4.616 -2.736 -0.017 1.00 97.81 114 ARG A C 1
ATOM 881 O O . ARG A 1 114 ? -4.379 -1.535 -0.039 1.00 97.81 114 ARG A O 1
ATOM 888 N N . LEU A 1 115 ? -3.698 -3.662 -0.270 1.00 97.94 115 LEU A N 1
ATOM 889 C CA . LEU A 1 115 ? -2.316 -3.365 -0.638 1.00 97.94 115 LEU A CA 1
ATOM 890 C C . LEU A 1 115 ? -2.187 -3.386 -2.162 1.00 97.94 115 LEU A C 1
ATOM 892 O O . LEU A 1 115 ? -2.566 -4.372 -2.800 1.00 97.94 115 LEU A O 1
ATOM 896 N N . HIS 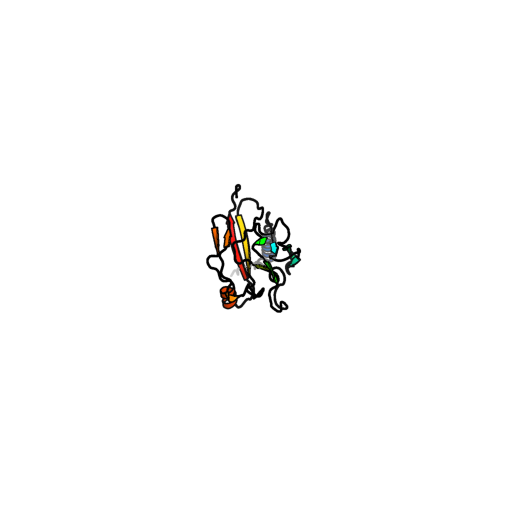A 1 116 ? -1.679 -2.299 -2.739 1.00 97.31 116 HIS A N 1
ATOM 897 C CA . HIS A 1 116 ? -1.496 -2.121 -4.179 1.00 97.31 116 HIS A CA 1
ATOM 898 C C . HIS A 1 116 ? -0.037 -2.374 -4.563 1.00 97.31 116 HIS A C 1
ATOM 900 O O . HIS A 1 116 ? 0.869 -1.850 -3.922 1.00 97.31 116 HIS A O 1
ATOM 906 N N . PHE A 1 117 ? 0.191 -3.166 -5.612 1.00 96.00 117 PHE A N 1
ATOM 907 C CA . PHE A 1 117 ? 1.532 -3.562 -6.031 1.00 96.00 117 PHE A CA 1
ATOM 908 C C . PHE A 1 117 ? 1.768 -3.267 -7.509 1.0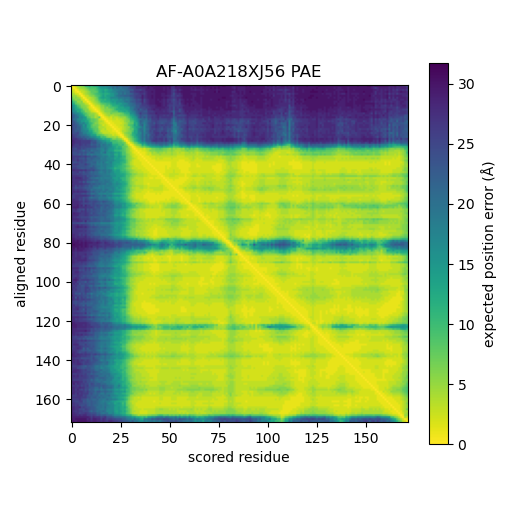0 96.00 117 PHE A C 1
ATOM 910 O O . PHE A 1 117 ? 0.996 -3.694 -8.370 1.00 96.00 117 PHE A O 1
ATOM 917 N N . PHE A 1 118 ? 2.892 -2.603 -7.780 1.00 95.06 118 PHE A N 1
ATOM 918 C CA . PHE A 1 118 ? 3.530 -2.541 -9.090 1.00 95.06 118 PHE A CA 1
ATOM 919 C C . PHE A 1 118 ? 5.005 -2.945 -8.946 1.00 95.06 118 PHE A C 1
ATOM 921 O O . PHE A 1 118 ? 5.839 -2.123 -8.557 1.00 95.06 118 PHE A O 1
ATOM 928 N N . PRO A 1 119 ? 5.344 -4.224 -9.176 1.00 93.44 119 PRO A N 1
ATOM 929 C CA . PRO A 1 119 ? 6.714 -4.708 -9.068 1.00 93.44 119 PRO A CA 1
ATOM 930 C C . PRO A 1 119 ? 7.535 -4.236 -10.269 1.00 93.44 119 PRO A C 1
ATOM 932 O O . PRO A 1 119 ? 7.358 -4.724 -11.385 1.00 93.44 119 PRO A O 1
ATOM 935 N N . SER A 1 120 ? 8.447 -3.306 -10.019 1.00 92.56 120 SER A N 1
ATOM 936 C CA . SER A 1 120 ? 9.334 -2.679 -10.998 1.00 92.56 120 SER A CA 1
ATOM 937 C C . SER A 1 120 ? 10.698 -2.443 -10.353 1.00 92.56 120 SER A C 1
ATOM 939 O O . SER A 1 120 ? 10.826 -2.522 -9.132 1.00 92.56 120 SER A O 1
ATOM 941 N N . ASP A 1 121 ? 11.704 -2.115 -11.156 1.00 93.12 121 ASP A N 1
ATOM 942 C CA . ASP A 1 121 ? 12.880 -1.424 -10.641 1.00 93.12 121 ASP A CA 1
ATOM 943 C C . ASP A 1 121 ? 12.487 0.020 -10.310 1.00 93.12 121 ASP A C 1
ATOM 945 O O . ASP A 1 121 ? 11.751 0.658 -11.073 1.00 93.12 121 ASP A O 1
ATOM 949 N N . TYR A 1 122 ? 12.941 0.523 -9.165 1.00 91.19 122 TYR A N 1
ATOM 950 C CA . TYR A 1 122 ? 12.603 1.869 -8.692 1.00 91.19 122 TYR A CA 1
ATOM 951 C C . TYR A 1 122 ? 13.831 2.755 -8.526 1.00 91.19 122 TYR A C 1
ATOM 953 O O . TYR A 1 122 ? 13.794 3.935 -8.858 1.00 91.19 122 TYR A O 1
ATOM 961 N N . ASN A 1 123 ? 14.922 2.214 -7.993 1.00 85.88 123 ASN A N 1
ATOM 962 C CA . ASN A 1 123 ? 16.219 2.877 -7.968 1.00 85.88 123 ASN A CA 1
ATOM 963 C C . ASN A 1 123 ? 17.334 1.821 -7.934 1.00 85.88 123 ASN A C 1
ATOM 965 O O . ASN A 1 123 ? 17.063 0.625 -7.862 1.00 85.88 123 ASN A O 1
ATOM 969 N N . GLN A 1 124 ? 18.587 2.269 -7.949 1.00 79.50 124 GLN A N 1
ATOM 970 C CA . GLN A 1 124 ? 19.769 1.399 -7.960 1.00 79.50 124 GLN A CA 1
ATOM 971 C C . GLN A 1 124 ? 19.877 0.417 -6.776 1.00 79.50 124 GLN A C 1
ATOM 973 O O . GLN A 1 124 ? 20.560 -0.591 -6.905 1.00 79.50 124 GLN A O 1
ATOM 978 N N . ASN A 1 125 ? 19.208 0.683 -5.649 1.00 86.06 125 ASN A N 1
ATOM 979 C CA . ASN A 1 125 ? 19.258 -0.151 -4.442 1.00 86.06 125 ASN A CA 1
ATOM 980 C C . ASN A 1 125 ? 17.998 -1.017 -4.254 1.00 86.06 125 ASN A C 1
ATOM 982 O O . ASN A 1 125 ? 17.949 -1.824 -3.332 1.00 86.06 125 ASN A O 1
ATOM 986 N N . PHE A 1 126 ? 16.972 -0.832 -5.088 1.00 92.75 126 PHE A N 1
ATOM 987 C CA . PHE A 1 126 ? 15.693 -1.534 -5.006 1.00 92.75 126 PHE A CA 1
ATOM 988 C C . PHE A 1 126 ? 15.344 -2.101 -6.379 1.00 92.75 126 PHE A C 1
ATOM 990 O O . PHE A 1 126 ? 14.614 -1.479 -7.164 1.00 92.75 126 PHE A O 1
ATOM 997 N N . SER A 1 127 ? 15.895 -3.285 -6.656 1.00 93.75 127 SER A N 1
ATOM 998 C CA . SER A 1 127 ? 15.563 -4.046 -7.854 1.00 93.75 127 SER A CA 1
ATOM 999 C C . SER A 1 127 ? 14.272 -4.836 -7.674 1.00 93.75 127 SER A C 1
ATOM 1001 O O . SER A 1 127 ? 13.944 -5.314 -6.584 1.00 93.75 127 SER A O 1
ATOM 1003 N N . ARG A 1 128 ? 13.556 -5.018 -8.785 1.00 93.75 128 ARG A N 1
ATOM 1004 C CA . ARG A 1 128 ? 12.353 -5.840 -8.873 1.00 93.75 128 ARG A CA 1
ATOM 1005 C C . ARG A 1 128 ? 12.571 -7.247 -8.317 1.00 93.75 128 ARG A C 1
ATOM 1007 O O . ARG A 1 128 ? 11.704 -7.731 -7.600 1.00 93.75 128 ARG A O 1
ATOM 1014 N N . SER A 1 129 ? 13.678 -7.912 -8.655 1.00 93.06 129 SER A N 1
ATOM 1015 C CA . SER A 1 129 ? 13.919 -9.322 -8.300 1.00 93.06 129 SER A CA 1
ATOM 1016 C C . SER A 1 129 ? 14.089 -9.560 -6.804 1.00 93.06 129 SER A C 1
ATOM 1018 O O . SER A 1 129 ? 13.774 -10.645 -6.319 1.00 93.06 129 SER A O 1
ATOM 1020 N N . ASP A 1 130 ? 14.544 -8.542 -6.080 1.00 93.56 130 ASP A N 1
ATOM 1021 C CA . ASP A 1 130 ? 14.962 -8.669 -4.684 1.00 93.56 130 ASP A CA 1
ATOM 1022 C C . ASP A 1 130 ? 13.810 -8.361 -3.716 1.00 93.56 130 ASP A C 1
ATOM 1024 O O . ASP A 1 130 ? 13.945 -8.482 -2.498 1.00 93.56 130 ASP A O 1
ATOM 1028 N N . ALA A 1 131 ? 12.648 -7.974 -4.253 1.00 94.19 131 ALA A N 1
ATOM 1029 C CA . ALA A 1 131 ? 11.466 -7.630 -3.482 1.00 94.19 131 ALA A CA 1
ATOM 1030 C C . ALA A 1 131 ? 10.870 -8.867 -2.786 1.00 94.19 131 ALA A C 1
ATOM 1032 O O . ALA A 1 131 ? 10.047 -9.597 -3.352 1.00 94.19 131 ALA A O 1
ATOM 1033 N N . LEU A 1 132 ? 11.269 -9.060 -1.528 1.00 96.75 132 LEU A N 1
ATOM 1034 C CA . LEU A 1 132 ? 10.776 -10.093 -0.625 1.00 96.75 132 LEU A CA 1
ATOM 1035 C C . LEU A 1 132 ? 10.517 -9.489 0.759 1.00 96.75 132 LEU A C 1
ATOM 1037 O O . LEU A 1 132 ? 11.443 -9.061 1.439 1.00 96.75 132 LEU A O 1
ATOM 1041 N N . PHE A 1 133 ? 9.259 -9.462 1.194 1.00 97.31 133 PHE A N 1
ATOM 1042 C CA . PHE A 1 133 ? 8.887 -8.809 2.453 1.00 97.31 133 PHE A CA 1
ATOM 1043 C C . PHE A 1 133 ? 7.695 -9.485 3.128 1.00 97.31 133 PHE A C 1
ATOM 1045 O O . PHE A 1 133 ? 7.013 -10.334 2.554 1.00 97.31 133 PHE A O 1
ATOM 1052 N N . SER A 1 134 ? 7.440 -9.103 4.374 1.00 98.19 134 SER A N 1
ATOM 1053 C CA . SER A 1 134 ? 6.231 -9.475 5.108 1.00 98.19 134 SER A CA 1
ATOM 1054 C C . SER A 1 134 ? 5.467 -8.209 5.482 1.00 98.19 134 SER A C 1
ATOM 1056 O O . SER A 1 134 ? 6.056 -7.135 5.565 1.00 98.19 134 SER A O 1
ATOM 1058 N N . ALA A 1 135 ? 4.158 -8.330 5.670 1.00 98.00 135 ALA A N 1
ATOM 1059 C CA . ALA A 1 135 ? 3.305 -7.229 6.096 1.00 98.00 135 ALA A CA 1
ATOM 1060 C C . ALA A 1 135 ? 2.363 -7.725 7.186 1.00 98.00 135 ALA A C 1
ATOM 1062 O O . ALA A 1 135 ? 1.748 -8.789 7.046 1.00 98.00 135 ALA A O 1
ATOM 1063 N N . THR A 1 136 ? 2.243 -6.946 8.250 1.00 97.69 136 THR A N 1
ATOM 1064 C CA . THR A 1 136 ? 1.398 -7.237 9.405 1.00 97.69 136 THR A CA 1
ATOM 1065 C C . THR A 1 136 ? 0.442 -6.076 9.660 1.00 97.69 136 THR A C 1
ATOM 1067 O O . THR A 1 136 ? 0.645 -4.958 9.191 1.00 97.69 136 THR A O 1
ATOM 1070 N N . SER A 1 137 ? -0.643 -6.357 10.373 1.00 95.31 137 SER A N 1
ATOM 1071 C CA . SER A 1 137 ? -1.560 -5.347 10.895 1.00 95.31 137 SER A CA 1
ATOM 1072 C C . SER A 1 137 ? -2.077 -5.841 12.239 1.00 95.31 137 SER A C 1
ATOM 1074 O O . SER A 1 137 ? -2.735 -6.882 12.309 1.00 95.31 137 SER A O 1
ATOM 1076 N N . GLY A 1 138 ? -1.692 -5.149 13.315 1.00 90.62 138 GLY A N 1
ATOM 1077 C CA . GLY A 1 138 ? -1.904 -5.631 14.678 1.00 90.62 138 GLY A CA 1
ATOM 1078 C C . GLY A 1 138 ? -1.363 -7.063 14.854 1.00 90.62 138 GLY A C 1
ATOM 1079 O O . GLY A 1 138 ? -0.211 -7.322 14.500 1.00 90.62 138 GLY A O 1
ATOM 1080 N N . PRO A 1 139 ? -2.172 -8.019 15.349 1.00 91.31 139 PRO A N 1
ATOM 1081 C CA . PRO A 1 139 ? -1.746 -9.406 15.551 1.00 91.31 139 PRO A CA 1
ATOM 1082 C C . PRO A 1 139 ? -1.736 -10.250 14.262 1.00 91.31 139 PRO A C 1
ATOM 1084 O O . PRO A 1 139 ? -1.359 -11.422 14.293 1.00 91.31 139 PRO A O 1
ATOM 1087 N N . PHE A 1 140 ? -2.178 -9.701 13.127 1.00 94.94 140 PHE A N 1
ATOM 1088 C CA . PHE A 1 140 ? -2.372 -10.462 11.897 1.00 94.94 140 PHE A CA 1
ATOM 1089 C C . PHE A 1 140 ? -1.170 -10.346 10.964 1.00 94.94 140 PHE A C 1
ATOM 1091 O O . PHE A 1 140 ? -0.708 -9.252 10.644 1.00 94.94 140 PHE A O 1
ATOM 1098 N N . THR A 1 141 ? -0.708 -11.485 10.446 1.00 97.81 141 THR A N 1
ATOM 1099 C CA . THR A 1 141 ? 0.208 -11.513 9.298 1.00 97.81 141 THR A CA 1
ATOM 1100 C C . THR A 1 141 ? -0.606 -11.509 8.009 1.00 97.81 141 THR A C 1
ATOM 1102 O O . THR A 1 141 ? -1.278 -12.491 7.701 1.00 97.81 141 THR A O 1
ATOM 1105 N N . LEU A 1 142 ? -0.539 -10.421 7.243 1.00 98.12 142 LEU A N 1
ATOM 1106 C CA . LEU A 1 142 ? -1.243 -10.284 5.963 1.00 98.12 142 LEU A CA 1
ATOM 1107 C C . LEU A 1 142 ? -0.451 -10.924 4.820 1.00 98.12 142 LEU A C 1
ATOM 1109 O O . LEU A 1 142 ? -1.005 -11.572 3.931 1.00 98.12 142 LEU A O 1
ATOM 1113 N N . LEU A 1 143 ? 0.869 -10.740 4.847 1.00 98.44 143 LEU A N 1
ATOM 1114 C CA . LEU A 1 143 ? 1.816 -11.275 3.877 1.00 98.44 143 LEU A CA 1
ATOM 1115 C C . LEU A 1 143 ? 3.019 -11.840 4.623 1.00 98.44 143 LEU A C 1
ATOM 1117 O O . LEU A 1 143 ? 3.523 -11.202 5.544 1.00 98.44 143 LEU A O 1
ATOM 1121 N N . ARG A 1 144 ? 3.507 -13.007 4.200 1.00 98.06 144 ARG A N 1
ATOM 1122 C CA . ARG A 1 144 ? 4.694 -13.654 4.768 1.00 98.06 144 ARG A CA 1
ATOM 1123 C C . ARG A 1 144 ? 5.641 -14.053 3.653 1.00 98.06 144 ARG A C 1
ATOM 1125 O O . ARG A 1 144 ? 5.220 -14.796 2.769 1.00 98.06 144 ARG A O 1
ATOM 1132 N N . SER A 1 145 ? 6.886 -13.578 3.716 1.00 97.31 145 SER A N 1
ATOM 1133 C CA . SER A 1 145 ? 7.929 -13.873 2.716 1.00 97.31 145 SER A CA 1
ATOM 1134 C C . SER A 1 145 ? 7.391 -13.740 1.285 1.00 97.31 145 SER A C 1
ATOM 1136 O O . SER A 1 145 ? 7.505 -14.642 0.458 1.00 97.31 145 SER A O 1
ATOM 1138 N N . PHE A 1 146 ? 6.699 -12.634 1.034 1.00 98.12 146 PHE A N 1
ATOM 1139 C CA . PHE A 1 146 ? 5.930 -12.396 -0.171 1.00 98.12 146 PHE A CA 1
ATOM 1140 C C . PHE A 1 146 ? 6.779 -11.712 -1.237 1.00 98.12 146 PHE A C 1
ATOM 1142 O O . PHE A 1 146 ? 7.443 -10.716 -0.958 1.00 98.12 146 PHE A O 1
ATOM 1149 N N . SER A 1 147 ? 6.690 -12.222 -2.466 1.00 97.56 147 SER A N 1
ATOM 1150 C CA . SER A 1 147 ? 7.309 -11.632 -3.650 1.00 97.56 147 SER A CA 1
ATOM 1151 C C . SER A 1 147 ? 6.232 -11.253 -4.663 1.00 97.56 147 SER A C 1
ATOM 1153 O O . SER A 1 147 ? 5.582 -12.105 -5.273 1.00 97.56 147 SER A O 1
ATOM 1155 N N . ALA A 1 148 ? 6.025 -9.949 -4.829 1.00 96.31 148 ALA A N 1
ATOM 1156 C CA . ALA A 1 148 ? 5.083 -9.401 -5.797 1.00 96.31 148 ALA A CA 1
ATOM 1157 C C . ALA A 1 148 ? 5.469 -9.664 -7.277 1.00 96.31 148 ALA A C 1
ATOM 1159 O O . ALA A 1 148 ? 4.554 -9.929 -8.061 1.00 96.31 148 ALA A O 1
ATOM 1160 N N . PRO A 1 149 ? 6.762 -9.654 -7.682 1.00 95.88 149 PRO A N 1
ATOM 1161 C CA . PRO A 1 149 ? 7.190 -10.029 -9.037 1.00 95.88 149 PRO A CA 1
ATOM 1162 C C . PRO A 1 149 ? 6.653 -11.386 -9.506 1.00 95.88 149 PRO A C 1
ATOM 1164 O O . PRO A 1 149 ? 6.090 -11.475 -10.593 1.00 95.88 149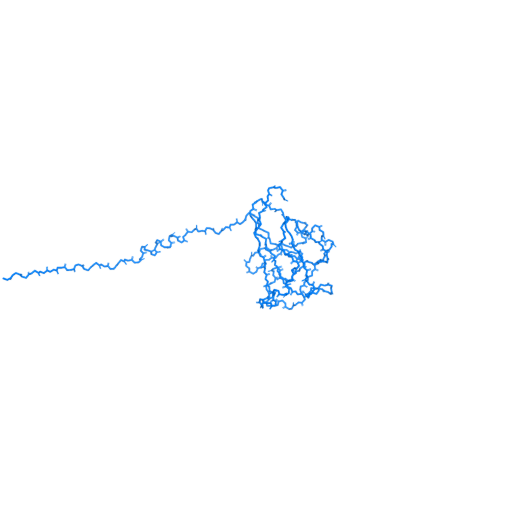 PRO A O 1
ATOM 1167 N N . ILE A 1 150 ? 6.729 -12.412 -8.650 1.00 96.25 150 ILE A N 1
ATOM 1168 C CA . ILE A 1 150 ? 6.241 -13.766 -8.965 1.00 96.25 150 ILE A CA 1
ATOM 1169 C C . ILE A 1 150 ? 4.747 -13.741 -9.318 1.00 96.25 150 ILE A C 1
ATOM 1171 O O . ILE A 1 150 ? 4.301 -14.420 -10.243 1.00 96.25 150 ILE A O 1
ATOM 1175 N N . VAL A 1 151 ? 3.964 -12.935 -8.595 1.00 96.38 151 VAL A N 1
ATOM 1176 C CA . VAL A 1 151 ? 2.518 -12.825 -8.812 1.00 96.38 151 VAL A CA 1
ATOM 1177 C C . VAL A 1 151 ? 2.209 -12.168 -10.154 1.00 96.38 151 VAL A C 1
ATOM 1179 O O . VAL A 1 151 ? 1.378 -12.686 -10.896 1.00 96.38 151 VAL A O 1
ATOM 1182 N N . VAL A 1 152 ? 2.866 -11.056 -10.494 1.00 94.12 152 VAL A N 1
ATOM 1183 C CA . VAL A 1 152 ? 2.602 -10.368 -11.773 1.00 94.12 152 VAL A CA 1
ATOM 1184 C C . VAL A 1 152 ? 3.061 -11.178 -12.978 1.00 94.12 152 VAL A C 1
ATOM 1186 O O . VAL A 1 152 ? 2.367 -11.179 -13.994 1.00 94.12 152 VAL A O 1
ATOM 1189 N N . ASP A 1 153 ? 4.166 -11.919 -12.852 1.00 93.44 153 ASP A N 1
ATOM 1190 C CA . ASP A 1 153 ? 4.654 -12.814 -13.906 1.00 93.44 153 ASP A CA 1
ATOM 1191 C C . ASP A 1 153 ? 3.648 -13.938 -14.178 1.00 93.44 153 ASP A C 1
ATOM 1193 O O . ASP A 1 153 ? 3.352 -14.251 -15.333 1.00 93.44 153 ASP A O 1
ATOM 1197 N N . TYR A 1 154 ? 3.052 -14.494 -13.119 1.00 95.75 154 TYR A N 1
ATOM 1198 C CA . TYR A 1 154 ? 1.998 -15.497 -13.240 1.00 95.75 154 TYR A CA 1
ATOM 1199 C C . TYR A 1 154 ? 0.700 -14.924 -13.828 1.00 95.75 154 TYR A C 1
ATOM 1201 O O . TYR A 1 154 ? 0.125 -15.502 -14.751 1.00 95.75 154 TYR A O 1
ATOM 1209 N N . LEU A 1 155 ? 0.237 -13.776 -13.319 1.00 94.62 155 LEU A N 1
ATOM 1210 C CA . LEU A 1 155 ? -1.015 -13.146 -13.751 1.00 94.62 155 LEU A CA 1
ATOM 1211 C C . LEU A 1 155 ? -0.932 -12.518 -15.148 1.00 94.62 155 LEU A C 1
ATOM 1213 O O . LEU A 1 155 ? -1.971 -12.205 -15.727 1.00 94.62 155 LEU A O 1
ATOM 1217 N N . ARG A 1 156 ? 0.281 -12.298 -15.677 1.00 91.81 156 ARG A N 1
ATOM 1218 C CA . ARG A 1 156 ? 0.541 -11.518 -16.901 1.00 91.81 156 ARG A CA 1
ATOM 1219 C C . ARG A 1 156 ? -0.102 -10.129 -16.860 1.00 91.81 156 ARG A C 1
ATOM 1221 O O . ARG A 1 156 ? -0.527 -9.593 -17.882 1.00 91.81 156 ARG A O 1
ATOM 1228 N N . ASN A 1 157 ? -0.171 -9.551 -15.665 1.00 90.50 157 ASN A N 1
ATOM 1229 C CA . ASN A 1 157 ? -0.681 -8.211 -15.423 1.00 90.50 157 ASN A CA 1
ATOM 1230 C C . ASN A 1 157 ? 0.345 -7.468 -14.561 1.00 90.50 157 ASN A C 1
ATOM 1232 O O . ASN A 1 157 ? 0.652 -7.958 -13.474 1.00 90.50 157 ASN A O 1
ATOM 1236 N N . PRO A 1 158 ? 0.881 -6.317 -15.009 1.00 91.00 158 PRO A N 1
ATOM 1237 C CA . PRO A 1 158 ? 1.890 -5.580 -14.250 1.00 91.00 158 PRO A CA 1
ATOM 1238 C C . PRO A 1 158 ? 1.366 -5.064 -12.906 1.00 91.00 158 PRO A C 1
ATOM 1240 O O . PRO A 1 158 ? 2.158 -4.803 -12.005 1.00 91.00 158 PRO A O 1
ATOM 1243 N N . LEU A 1 159 ? 0.048 -4.916 -12.765 1.00 92.31 159 LEU A N 1
ATOM 1244 C CA . LEU A 1 159 ? -0.594 -4.372 -11.581 1.00 92.31 159 LEU A CA 1
ATOM 1245 C C . LEU A 1 159 ? -1.472 -5.420 -10.916 1.00 92.31 159 LEU A C 1
ATOM 1247 O O . LEU A 1 159 ? -2.237 -6.128 -11.570 1.00 92.31 159 LEU A O 1
ATOM 1251 N N . PHE A 1 160 ? -1.450 -5.449 -9.592 1.00 95.25 160 PHE A N 1
ATOM 1252 C CA . PHE A 1 160 ? -2.466 -6.157 -8.828 1.00 95.25 160 PHE A CA 1
ATOM 1253 C C . PHE A 1 160 ? -2.630 -5.530 -7.449 1.00 95.25 160 PHE A C 1
ATOM 1255 O O . PHE A 1 160 ? -1.887 -4.636 -7.034 1.00 95.25 160 PHE A O 1
ATOM 1262 N N . SER A 1 161 ? -3.640 -5.998 -6.732 1.00 96.88 161 SER A N 1
ATOM 1263 C CA . SER A 1 161 ? -3.844 -5.651 -5.336 1.00 96.88 161 SER A CA 1
ATOM 1264 C C . SER A 1 161 ? -4.268 -6.880 -4.555 1.00 96.88 161 SER A C 1
ATOM 1266 O O . SER A 1 161 ? -4.945 -7.753 -5.099 1.00 96.88 161 SER A O 1
ATOM 1268 N N . LYS A 1 162 ? -3.914 -6.923 -3.275 1.00 97.88 162 LYS A N 1
ATOM 1269 C CA . LYS A 1 162 ? -4.442 -7.901 -2.324 1.00 97.88 162 LYS A CA 1
ATOM 1270 C C . LYS A 1 162 ? -5.330 -7.202 -1.315 1.00 97.88 162 LYS A C 1
ATOM 1272 O O . LYS A 1 162 ? -4.941 -6.166 -0.788 1.00 97.88 162 LYS A O 1
ATOM 1277 N N . GLU A 1 163 ? -6.497 -7.775 -1.065 1.00 98.25 163 GLU A N 1
ATOM 1278 C CA . GLU A 1 163 ? -7.481 -7.254 -0.125 1.00 98.25 163 GLU A CA 1
ATOM 1279 C C . GLU A 1 163 ? -7.675 -8.224 1.036 1.00 98.25 163 GLU A C 1
ATOM 1281 O O . GLU A 1 163 ? -7.751 -9.437 0.842 1.00 98.25 163 GLU A O 1
ATOM 1286 N N . PHE A 1 164 ? -7.760 -7.662 2.235 1.00 97.88 164 PHE A N 1
ATOM 1287 C CA . PHE A 1 164 ? -7.967 -8.368 3.488 1.00 97.88 164 PHE A CA 1
ATOM 1288 C C . PHE A 1 164 ? -9.116 -7.704 4.239 1.00 97.88 164 PHE A C 1
ATOM 1290 O O . PHE A 1 164 ? -9.264 -6.484 4.185 1.00 97.88 164 PHE A O 1
ATOM 1297 N N . CYS A 1 165 ? -9.905 -8.496 4.956 1.00 96.00 165 CYS A N 1
ATOM 1298 C CA . CYS A 1 165 ? -10.909 -7.996 5.886 1.00 96.00 165 CYS A CA 1
ATOM 1299 C C . CYS A 1 165 ? -10.409 -8.254 7.306 1.00 96.00 165 CYS A C 1
ATOM 1301 O O . CYS A 1 165 ? -10.156 -9.404 7.664 1.00 96.00 165 CYS A O 1
ATOM 1303 N N . LEU A 1 166 ? -10.232 -7.189 8.082 1.00 94.69 166 LEU A N 1
ATOM 1304 C CA . LEU A 1 166 ? -9.755 -7.230 9.462 1.00 94.69 166 LEU A CA 1
ATOM 1305 C C . LEU A 1 166 ? -10.802 -6.590 10.367 1.00 94.69 166 LEU A C 1
ATOM 1307 O O . LEU A 1 166 ? -11.526 -5.698 9.935 1.00 94.69 166 LEU A O 1
ATOM 1311 N N . VAL A 1 167 ? -10.878 -7.021 11.621 1.00 94.56 167 VAL A N 1
ATOM 1312 C CA . VAL A 1 167 ? -11.716 -6.368 12.633 1.00 94.56 167 VAL A CA 1
ATOM 1313 C C . VAL A 1 167 ? -10.800 -5.553 13.532 1.00 94.56 167 VAL A C 1
ATOM 1315 O O . VAL A 1 167 ? -9.864 -6.107 14.100 1.00 94.56 167 VAL A O 1
ATOM 1318 N N . VAL A 1 168 ? -11.060 -4.250 13.621 1.00 93.06 168 VAL A N 1
ATOM 1319 C CA . VAL A 1 168 ? -10.372 -3.342 14.545 1.00 93.06 168 VAL A CA 1
ATOM 1320 C C . VAL A 1 168 ? -11.199 -3.248 15.824 1.00 93.06 168 VAL A C 1
ATOM 1322 O O . VAL A 1 168 ? -12.415 -3.073 15.752 1.00 93.06 168 VAL A O 1
ATOM 1325 N N . GLU A 1 169 ? -10.568 -3.390 16.982 1.00 89.81 169 GLU A N 1
ATOM 1326 C CA . GLU A 1 169 ? -11.228 -3.244 18.286 1.00 89.81 169 GLU A CA 1
ATOM 1327 C C . GLU A 1 169 ? -11.136 -1.790 18.783 1.00 89.81 169 GLU A C 1
ATOM 1329 O O . GLU A 1 169 ? -10.235 -1.065 18.379 1.00 89.81 169 GLU A O 1
ATOM 1334 N N . ASP A 1 170 ? -12.032 -1.357 19.680 1.00 74.25 170 ASP A N 1
ATOM 1335 C CA . ASP A 1 170 ? -12.100 0.032 20.195 1.00 74.25 170 ASP A CA 1
ATOM 1336 C C . ASP A 1 170 ? -10.818 0.528 20.914 1.00 74.25 170 ASP A C 1
ATOM 1338 O O . ASP A 1 170 ? -10.703 1.716 21.205 1.00 74.25 170 ASP A O 1
ATOM 1342 N N . ASN A 1 171 ? -9.852 -0.360 21.191 1.00 60.16 171 ASN A N 1
ATOM 1343 C CA . ASN A 1 171 ? -8.632 -0.085 21.962 1.00 60.16 171 ASN A CA 1
ATOM 1344 C C . ASN A 1 171 ? -7.317 -0.322 21.180 1.00 60.16 171 ASN A C 1
ATOM 1346 O O . ASN A 1 171 ? -6.263 -0.462 21.807 1.00 60.16 171 ASN A O 1
ATOM 1350 N N . GLN A 1 172 ? -7.367 -0.426 19.847 1.00 52.53 172 GLN A N 1
ATOM 1351 C CA . GLN A 1 172 ? -6.189 -0.543 18.969 1.00 52.53 172 GLN A CA 1
ATOM 1352 C C . GLN A 1 172 ? -5.976 0.726 18.147 1.00 52.53 172 GLN A C 1
ATOM 1354 O O . GLN A 1 172 ? -4.791 1.077 17.952 1.00 52.53 172 GLN A O 1
#

Organism: Punica granatum (NCBI:txid22663)

Mean predicted aligned error: 9.96 Å

pLDDT: mean 86.83, std 14.2, range [40.22, 98.44]

Sequence (172 aa):
MKKRYFLRASQPPPSLLPATILLLLLCRCSSAYSPIDKFFINCGSTSDDSDTLGRRWIGDDDPKYSPLDHQKSLTSKANVQLRSIAQVPYTTARLSGSEISYSVPVTAGPKFVRLHFFPSDYNQNFSRSDALFSATSGPFTLLRSFSAPIVVDYLRNPLFSKEFCLVVEDNQ

Solvent-accessible surface area (backbone atoms only — not comparable to full-atom values): 10900 Å² total; per-residue (Å²): 138,87,85,83,82,83,85,80,82,80,78,78,79,83,72,63,62,66,59,51,52,50,52,58,56,72,68,64,77,83,76,78,86,76,68,90,72,81,85,43,76,20,41,42,28,85,53,67,49,63,28,101,84,68,50,68,26,38,19,28,64,43,80,74,60,21,41,80,46,45,90,61,41,50,61,35,47,49,76,63,88,60,87,89,50,72,54,59,64,53,47,32,34,60,47,56,97,55,94,70,46,73,62,76,97,67,73,58,43,78,43,80,50,71,51,78,46,58,67,45,41,43,51,99,89,43,50,36,90,72,48,65,45,65,43,68,58,88,95,40,76,79,38,71,78,36,46,61,45,63,51,28,68,71,68,74,35,74,61,53,69,50,76,45,81,46,74,42,57,91,88,116

InterPro domains:
  IPR045272 Receptor-like protein kinase ANXUR1/2-like [PTHR34590] (21-172)

Foldseek 3Di:
DDDDDDDDDDDDPDDCVVVVVVVVVVVDDPDDDDDPDDAAAQAQDPAWDAWPVRDIYGYLVPPLFPWPPLVQKHKFFFPDDCPPPTCPSAGMHIDGPDDTDTDHDDAFFKDKDKAKDQQGDTDPVDHSVVDFDWDADVPDTPGHRDRPSVVCVVVVHRIDMDMDIDGGDRPD

Nearest PDB structures (foldseek):
  6a5b-assembly1_A  TM=9.386E-01  e=3.723E-09  Arabidopsis thaliana
  5y92-assembly1_A  TM=9.276E-01  e=2.264E-07  Arabidopsis thaliana
  6fih-assembly1_A  TM=9.291E-01  e=3.869E-07  Arabidopsis thaliana
  6fig-assembly1_A  TM=9.286E-01  e=1.130E-06  Arabidopsis thaliana
  6a5a-assembly2_A  TM=9.155E-01  e=1.064E-06  Arabidopsis thaliana